Protein AF-A0A1G2U262-F1 (afdb_monomer)

Nearest PDB structures (foldseek):
  3cpj-assembly1_B  TM=2.189E-01  e=2.295E+00  Saccharomyces cerevisiae

Foldseek 3Di:
DDDDDDVVVVRDPVCLLVLLLVLLVVLLVLLCLLPVPDDDPPCSLVSSLVLQVPQQPPVQFAPPADDSSVVSNCSVPDSNCVVCVVVVVDPPDQEDEAADEPDDDDPVLLVCLLPDPHQSDNDGQWHWDQDPPPRYIYIYGYSSSSVSRSSRSVVVQVVPPVSVVSSVVSCVVPPD

Sequence (176 aa):
MLQLPKPEVGLNASCHISAANSLLALVSGLAALRESNFDTTGVARTKFIKVMLDYYPWSQQPPYGTTKEVAAEDLYDNFRNPLSHALGLRTRGNFVINIGRVGVPSSQYLERISNSDTSPGIALTYRDVEFKGEGIKEKTLDVVNFYWGVRQMVSELTSDSQEVTKIENALETHGV

Structure (mmCIF, N/CA/C/O backbone):
data_AF-A0A1G2U262-F1
#
_entry.id   AF-A0A1G2U262-F1
#
loop_
_atom_site.group_PDB
_atom_site.id
_atom_site.type_symbol
_atom_site.label_atom_id
_atom_site.label_alt_id
_atom_site.label_comp_id
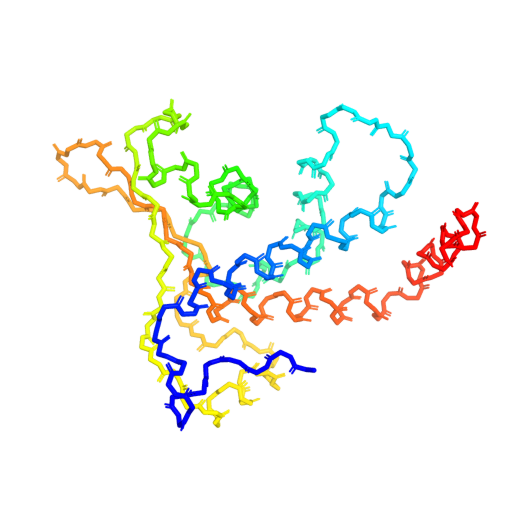_atom_site.label_asym_id
_atom_site.label_entity_id
_atom_site.label_seq_id
_atom_site.pdbx_PDB_ins_code
_atom_site.Cartn_x
_atom_site.Cartn_y
_atom_site.Cartn_z
_atom_site.occupancy
_atom_site.B_iso_or_equiv
_atom_site.auth_seq_id
_atom_site.auth_comp_id
_atom_site.auth_asym_id
_atom_site.auth_atom_id
_atom_site.pdbx_PDB_model_num
ATOM 1 N N . MET A 1 1 ? -8.603 -15.714 2.527 1.00 38.84 1 MET A N 1
ATOM 2 C CA . MET A 1 1 ? -7.169 -15.445 2.277 1.00 38.84 1 MET A CA 1
ATOM 3 C C . MET A 1 1 ? -6.985 -15.263 0.768 1.00 38.84 1 MET A C 1
ATOM 5 O O . MET A 1 1 ? -7.334 -16.169 0.022 1.00 38.84 1 MET A O 1
ATOM 9 N N . LEU A 1 2 ? -6.586 -14.073 0.308 1.00 34.72 2 LEU A N 1
ATOM 10 C CA . LEU A 1 2 ? -6.499 -13.698 -1.116 1.00 34.72 2 LEU A CA 1
ATOM 11 C C . LEU A 1 2 ? -5.329 -14.427 -1.810 1.00 34.72 2 LEU A C 1
ATOM 13 O O . LEU A 1 2 ? -4.208 -13.932 -1.798 1.00 34.72 2 LEU A O 1
ATOM 17 N N . GLN A 1 3 ? -5.571 -15.600 -2.402 1.00 40.50 3 GLN A N 1
ATOM 18 C CA . GLN A 1 3 ? -4.587 -16.300 -3.242 1.00 40.50 3 GLN A CA 1
ATOM 19 C C . GLN A 1 3 ? -4.891 -16.074 -4.728 1.00 40.50 3 GLN A C 1
ATOM 21 O O . GLN A 1 3 ? -5.848 -16.634 -5.263 1.00 40.50 3 GLN A O 1
ATOM 26 N N . LEU A 1 4 ? -4.054 -15.271 -5.390 1.00 47.75 4 LEU A N 1
ATOM 27 C CA . LEU A 1 4 ? -4.000 -15.118 -6.847 1.00 47.75 4 LEU A CA 1
ATOM 28 C C . LEU A 1 4 ? -2.534 -15.006 -7.306 1.00 47.75 4 LEU A C 1
ATOM 30 O O . LEU A 1 4 ? -1.731 -14.375 -6.613 1.00 47.75 4 LEU A O 1
ATOM 34 N N . PRO A 1 5 ? -2.172 -15.523 -8.499 1.00 52.53 5 PRO A N 1
ATOM 35 C CA . PRO A 1 5 ? -3.023 -16.166 -9.511 1.00 52.53 5 PRO A CA 1
ATOM 36 C C . PRO A 1 5 ? -3.125 -17.696 -9.368 1.00 52.53 5 PRO A C 1
ATOM 38 O O . PRO A 1 5 ? -2.299 -18.313 -8.703 1.00 52.53 5 PRO A O 1
ATOM 41 N N . LYS A 1 6 ? -4.119 -18.283 -10.051 1.00 54.38 6 LYS A N 1
ATOM 42 C CA . LYS A 1 6 ? -4.347 -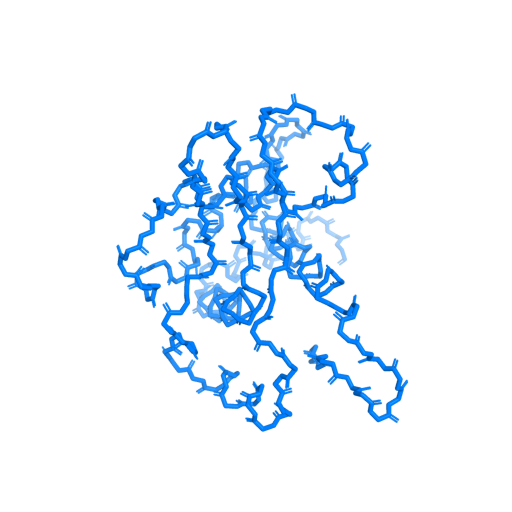19.734 -10.182 1.00 54.38 6 LYS A CA 1
ATOM 43 C C . LYS A 1 6 ? -4.385 -20.142 -11.665 1.00 54.38 6 LYS A C 1
ATOM 45 O O . LYS A 1 6 ? -5.471 -20.241 -12.247 1.00 54.38 6 LYS A O 1
ATOM 50 N N . PRO A 1 7 ? -3.222 -20.308 -12.316 1.00 49.38 7 PRO A N 1
ATOM 51 C CA . PRO A 1 7 ? -3.144 -20.647 -13.739 1.00 49.38 7 PRO A CA 1
ATOM 52 C C . PRO A 1 7 ? -3.894 -21.939 -14.096 1.00 49.38 7 PRO A C 1
ATOM 54 O O . PRO A 1 7 ? -4.457 -22.049 -15.180 1.00 49.38 7 PRO A O 1
ATOM 57 N N . GLU A 1 8 ? -3.970 -22.883 -13.157 1.00 53.34 8 GLU A N 1
ATOM 58 C CA . GLU A 1 8 ? -4.677 -24.160 -13.279 1.00 53.34 8 GLU A CA 1
ATOM 59 C C . GLU A 1 8 ? -6.192 -24.027 -13.520 1.00 53.34 8 GLU A C 1
ATOM 61 O O . GLU A 1 8 ? -6.812 -24.967 -14.009 1.00 53.34 8 GLU A O 1
ATOM 66 N N . VAL A 1 9 ? -6.784 -22.861 -13.235 1.00 50.72 9 VAL A N 1
ATOM 67 C CA . VAL A 1 9 ? -8.190 -22.539 -13.551 1.00 50.72 9 VAL A CA 1
ATOM 68 C C . VAL A 1 9 ? -8.321 -21.409 -14.582 1.00 50.72 9 VAL A C 1
ATOM 70 O O . VAL A 1 9 ? -9.360 -20.759 -14.669 1.00 50.72 9 VAL A O 1
ATOM 73 N N . GLY A 1 10 ? -7.269 -21.139 -15.361 1.00 43.66 10 GLY A N 1
ATOM 74 C CA . GLY A 1 10 ? -7.285 -20.134 -16.430 1.00 43.66 10 GLY A CA 1
ATOM 75 C C . GLY A 1 10 ? -7.142 -18.681 -15.961 1.00 43.66 10 GLY A C 1
ATOM 76 O O . GLY A 1 10 ? -7.327 -17.757 -16.753 1.00 43.66 10 GLY A O 1
ATOM 77 N N . LEU A 1 11 ? -6.787 -18.448 -14.692 1.00 45.91 11 LEU A N 1
ATOM 78 C CA . LEU A 1 11 ? -6.521 -17.107 -14.164 1.00 45.91 11 LEU A CA 1
ATOM 79 C C . LEU A 1 11 ? -5.065 -16.703 -14.449 1.00 45.91 11 LEU A C 1
ATOM 81 O O . LEU A 1 11 ? -4.193 -16.793 -13.583 1.00 45.91 11 LEU A O 1
ATOM 85 N N . ASN A 1 12 ? -4.812 -16.275 -15.688 1.00 52.16 12 ASN A N 1
ATOM 86 C CA . ASN A 1 12 ? -3.495 -15.844 -16.172 1.00 52.16 12 ASN A CA 1
ATOM 87 C C . ASN A 1 12 ? -3.202 -14.365 -15.815 1.00 52.16 12 ASN A C 1
ATOM 89 O O . ASN A 1 12 ? -4.033 -13.678 -15.228 1.00 52.16 12 ASN A O 1
ATOM 93 N N . ALA A 1 13 ? -1.995 -13.873 -16.136 1.00 45.06 13 ALA A N 1
ATOM 94 C CA . ALA A 1 13 ? -1.370 -12.614 -15.681 1.00 45.06 13 ALA A CA 1
ATOM 95 C C . ALA A 1 13 ? -2.192 -11.299 -15.774 1.00 45.06 13 ALA A C 1
ATOM 97 O O . ALA A 1 13 ? -1.784 -10.296 -15.197 1.00 45.06 13 ALA A O 1
ATOM 98 N N . SER A 1 14 ? -3.381 -11.298 -16.380 1.00 48.28 14 SER A N 1
ATOM 99 C CA . SER A 1 14 ? -4.386 -10.226 -16.300 1.00 48.28 14 SER A CA 1
ATOM 100 C C . SER A 1 14 ? -4.909 -9.936 -14.877 1.00 48.28 14 SER A C 1
ATOM 102 O O . SER A 1 14 ? -5.605 -8.947 -14.669 1.00 48.28 14 SER A O 1
ATOM 104 N N . CYS A 1 15 ? -4.555 -10.742 -13.869 1.00 59.47 15 CYS A N 1
ATOM 105 C CA . CYS A 1 15 ? -4.943 -10.516 -12.472 1.00 59.47 15 CYS A CA 1
ATOM 106 C C . CYS A 1 15 ? -4.152 -9.416 -11.737 1.00 59.47 15 CYS A C 1
ATOM 108 O O . CYS A 1 15 ? -4.499 -9.121 -10.597 1.00 59.47 15 CYS A O 1
ATOM 110 N N . HIS A 1 16 ? -3.089 -8.824 -12.301 1.00 64.31 16 HIS A N 1
ATOM 111 C CA . HIS A 1 16 ? -2.254 -7.860 -11.549 1.00 64.31 16 HIS A CA 1
ATOM 112 C C . HIS A 1 16 ? -2.984 -6.548 -11.296 1.00 64.31 16 HIS A C 1
ATOM 114 O O . HIS A 1 16 ? -2.923 -6.030 -10.188 1.00 64.31 16 HIS A O 1
ATOM 120 N N . ILE A 1 17 ? -3.750 -6.072 -12.280 1.00 68.44 17 ILE A N 1
ATOM 121 C CA . ILE A 1 17 ? -4.616 -4.897 -12.128 1.00 68.44 17 ILE A CA 1
ATOM 122 C C . ILE A 1 17 ? -5.699 -5.185 -11.086 1.00 68.44 17 ILE A C 1
ATOM 124 O O . ILE A 1 17 ? -5.925 -4.375 -10.194 1.00 68.44 17 ILE A O 1
ATOM 128 N N . SER A 1 18 ? -6.336 -6.359 -11.143 1.00 72.44 18 SER A N 1
ATOM 129 C CA . SER A 1 18 ? -7.346 -6.761 -10.158 1.00 72.44 18 SER A CA 1
ATOM 130 C C . SER A 1 18 ? -6.763 -6.895 -8.750 1.00 72.44 18 SER A C 1
ATOM 132 O O . SER A 1 18 ? -7.400 -6.473 -7.788 1.00 72.44 18 SER A O 1
ATOM 134 N N . ALA A 1 19 ? -5.554 -7.445 -8.614 1.00 74.56 19 ALA A N 1
ATOM 135 C CA . ALA A 1 19 ? -4.859 -7.579 -7.339 1.00 74.56 19 ALA A CA 1
ATOM 136 C C . ALA A 1 19 ? -4.437 -6.212 -6.788 1.00 74.56 19 ALA A C 1
ATOM 138 O O . ALA A 1 19 ? -4.749 -5.910 -5.641 1.00 74.56 19 ALA A O 1
ATOM 139 N N . ALA A 1 20 ? -3.817 -5.361 -7.610 1.00 78.56 20 ALA A N 1
ATOM 140 C CA . ALA A 1 20 ? -3.477 -3.989 -7.247 1.00 78.56 20 ALA A CA 1
ATOM 141 C C . ALA A 1 20 ? -4.727 -3.211 -6.812 1.00 78.56 20 ALA A C 1
ATOM 143 O O . ALA A 1 20 ? -4.738 -2.641 -5.726 1.00 78.56 20 ALA A O 1
ATOM 144 N N . ASN A 1 21 ? -5.815 -3.274 -7.586 1.00 81.62 21 ASN A N 1
ATOM 145 C CA . ASN A 1 21 ? -7.086 -2.640 -7.232 1.00 81.62 21 ASN A CA 1
ATOM 146 C C . ASN A 1 21 ? -7.667 -3.190 -5.926 1.00 81.62 21 ASN A C 1
ATOM 148 O O . ASN A 1 21 ? -8.145 -2.414 -5.107 1.00 81.62 21 ASN A O 1
ATOM 152 N N . SER A 1 22 ? -7.609 -4.506 -5.705 1.00 84.50 22 SER A N 1
ATOM 153 C CA . SER A 1 22 ? -8.095 -5.121 -4.463 1.00 84.50 22 SER A CA 1
ATOM 154 C C . SER A 1 22 ? -7.277 -4.667 -3.254 1.00 84.50 22 SER A C 1
ATOM 156 O O . SER A 1 22 ? -7.842 -4.360 -2.209 1.00 84.50 22 SER A O 1
ATOM 158 N N . LEU A 1 23 ? -5.953 -4.571 -3.399 1.00 87.06 23 LEU A N 1
ATOM 159 C CA . LEU A 1 23 ? -5.057 -4.085 -2.350 1.00 87.06 23 LEU A CA 1
ATOM 160 C C . LEU A 1 23 ? -5.278 -2.594 -2.068 1.00 87.06 23 LEU A C 1
ATOM 162 O O . LEU A 1 23 ? -5.403 -2.202 -0.914 1.00 87.06 23 LEU A O 1
ATOM 166 N N . LEU A 1 24 ? -5.411 -1.765 -3.104 1.00 88.50 24 LEU A N 1
ATOM 167 C CA . LEU A 1 24 ? -5.716 -0.337 -2.964 1.00 88.50 24 LEU A CA 1
ATOM 168 C C . LEU A 1 24 ? -7.102 -0.102 -2.350 1.00 88.50 24 LEU A C 1
ATOM 170 O O . LEU A 1 24 ? -7.282 0.825 -1.554 1.00 88.50 24 LEU A O 1
ATOM 174 N N . ALA A 1 25 ? -8.083 -0.942 -2.688 1.00 87.06 25 ALA A N 1
ATOM 175 C CA . ALA A 1 25 ? -9.402 -0.929 -2.068 1.00 87.06 25 ALA A CA 1
ATOM 176 C C . ALA A 1 25 ? -9.325 -1.319 -0.587 1.00 87.06 25 ALA A C 1
ATOM 178 O O . ALA A 1 25 ? -9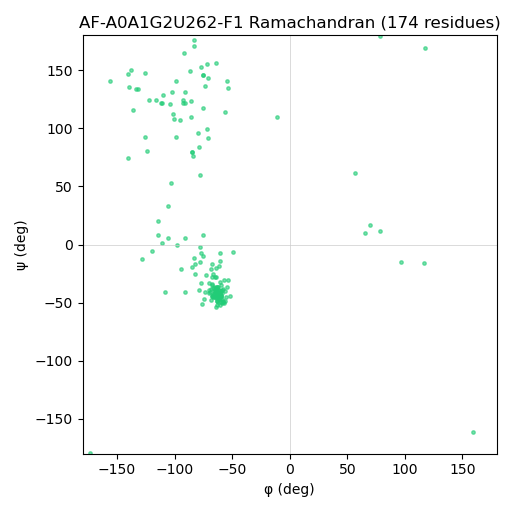.931 -0.642 0.240 1.00 87.06 25 ALA A O 1
ATOM 179 N N . LEU A 1 26 ? -8.529 -2.335 -0.238 1.00 89.00 26 LEU A N 1
ATOM 180 C CA . LEU A 1 26 ? -8.277 -2.718 1.151 1.00 89.00 26 LEU A CA 1
ATOM 181 C C . LEU A 1 26 ? -7.655 -1.563 1.946 1.00 89.00 26 LEU A C 1
ATOM 183 O O . LEU A 1 26 ? -8.187 -1.201 2.991 1.00 89.00 26 LEU A O 1
ATOM 187 N N . VAL A 1 27 ? -6.596 -0.929 1.430 1.00 90.44 27 VAL A N 1
ATOM 188 C CA . VAL A 1 27 ? -5.985 0.249 2.077 1.00 90.44 27 VAL A CA 1
ATOM 189 C C . VAL A 1 27 ? -7.006 1.380 2.234 1.00 90.44 27 VAL A C 1
ATOM 191 O O . VAL A 1 27 ? -7.087 1.999 3.291 1.00 90.44 27 VAL A O 1
ATOM 194 N N . SER A 1 28 ? -7.840 1.619 1.216 1.00 87.50 28 SER A N 1
ATOM 195 C CA . SER A 1 28 ? -8.918 2.615 1.298 1.00 87.50 28 SER A CA 1
ATOM 196 C C . SER A 1 28 ? -9.936 2.286 2.397 1.00 87.50 28 SER A C 1
ATOM 198 O O . SER A 1 28 ? -10.399 3.194 3.081 1.00 87.50 28 SER A O 1
ATOM 200 N N . GLY A 1 29 ? -10.283 1.007 2.567 1.00 84.06 29 GLY A N 1
ATOM 201 C CA . GLY A 1 29 ? -11.178 0.538 3.624 1.00 84.06 29 GLY A CA 1
ATOM 202 C C . GLY A 1 29 ? -10.577 0.727 5.015 1.00 84.06 29 GLY A C 1
ATOM 203 O O . GLY A 1 29 ? -11.237 1.279 5.889 1.00 84.06 29 GLY A O 1
ATOM 204 N N . LEU A 1 30 ? -9.304 0.367 5.200 1.00 85.69 30 LEU A N 1
ATOM 205 C CA . LEU A 1 30 ? -8.578 0.586 6.459 1.00 85.69 30 LEU A CA 1
ATOM 206 C C . LEU A 1 30 ? -8.510 2.075 6.820 1.00 85.69 30 LEU A C 1
ATOM 208 O O . LEU A 1 30 ? -8.792 2.458 7.953 1.00 85.69 30 LEU A O 1
ATOM 212 N N . ALA A 1 31 ? -8.213 2.926 5.837 1.00 86.62 31 ALA A N 1
ATOM 213 C CA . ALA A 1 31 ? -8.212 4.374 6.007 1.00 86.62 31 ALA A CA 1
ATOM 214 C C . ALA A 1 31 ? -9.590 4.938 6.374 1.00 86.62 31 ALA A C 1
ATOM 216 O O . ALA A 1 31 ? -9.679 5.878 7.162 1.00 86.62 31 ALA A O 1
ATOM 217 N N . ALA A 1 32 ? -10.668 4.375 5.825 1.00 81.31 32 ALA A N 1
ATOM 218 C CA . ALA A 1 32 ? -12.025 4.775 6.178 1.00 81.31 32 ALA A CA 1
ATOM 219 C C . ALA A 1 32 ? -12.405 4.350 7.605 1.00 81.31 32 ALA A C 1
ATOM 221 O O . ALA A 1 32 ? -13.003 5.149 8.321 1.00 81.31 32 ALA A O 1
ATOM 222 N N . LEU A 1 33 ? -12.032 3.132 8.016 1.00 78.50 33 LEU A N 1
ATOM 223 C CA . LEU A 1 33 ? -12.308 2.600 9.353 1.00 78.50 33 LEU A CA 1
ATOM 224 C C . LEU A 1 33 ? -11.602 3.400 10.451 1.00 78.50 33 LEU A C 1
ATOM 226 O O . LEU A 1 33 ? -12.226 3.756 11.446 1.00 78.50 33 LEU A O 1
ATOM 230 N N . ARG A 1 34 ? -10.318 3.716 10.260 1.00 77.94 34 ARG A N 1
ATOM 231 C CA . ARG A 1 34 ? -9.520 4.445 11.256 1.00 77.94 34 ARG A CA 1
ATOM 232 C C . ARG A 1 34 ? -9.974 5.890 11.438 1.00 77.94 34 ARG A C 1
ATOM 234 O O . ARG A 1 34 ? -9.965 6.426 12.539 1.00 77.94 34 ARG A O 1
ATOM 241 N N . GLU A 1 35 ? -10.353 6.538 10.345 1.00 74.50 35 GLU A N 1
ATOM 242 C CA . GLU A 1 35 ? -10.596 7.979 10.312 1.00 74.50 35 GLU A CA 1
ATOM 243 C C . GLU A 1 35 ? -12.107 8.279 10.244 1.00 74.50 35 GLU A C 1
ATOM 245 O O . GLU A 1 35 ? -12.537 9.222 9.580 1.00 74.50 35 GLU A O 1
ATOM 250 N N . SER A 1 36 ? -12.933 7.444 10.877 1.00 64.25 36 SER A N 1
ATOM 251 C CA . SER A 1 36 ? -14.407 7.466 10.842 1.00 64.25 36 SER A CA 1
ATOM 252 C C . SER A 1 36 ? -15.048 8.761 11.368 1.00 64.25 36 SER A C 1
ATOM 254 O O . SER A 1 36 ? -16.204 9.042 11.058 1.00 64.25 36 SER A O 1
ATOM 256 N N . ASN A 1 37 ? -14.289 9.616 12.059 1.00 59.34 37 ASN A N 1
ATOM 257 C CA . ASN A 1 37 ? -14.745 10.935 12.492 1.00 59.34 37 ASN A CA 1
ATOM 258 C C . ASN A 1 37 ? -14.870 11.909 11.294 1.00 59.34 37 ASN A C 1
ATOM 260 O O . ASN A 1 37 ? -13.894 12.446 10.774 1.00 59.34 37 ASN A O 1
ATOM 264 N N . PHE A 1 38 ? -16.113 12.055 10.834 1.00 49.81 38 PHE A N 1
ATOM 265 C CA . PHE A 1 38 ? -16.723 13.002 9.892 1.00 49.81 38 PHE A CA 1
ATOM 266 C C . PHE A 1 38 ? -15.917 14.238 9.438 1.00 49.81 38 PHE A C 1
ATOM 268 O O . PHE A 1 38 ? -15.842 15.234 10.148 1.00 49.81 38 PHE A O 1
ATOM 275 N N . ASP A 1 39 ? -15.497 14.229 8.166 1.00 47.97 39 ASP A N 1
ATOM 276 C CA . ASP A 1 39 ? -15.819 15.306 7.214 1.00 47.97 39 ASP A CA 1
ATOM 277 C C . ASP A 1 39 ? -15.740 14.752 5.772 1.00 47.97 39 ASP A C 1
ATOM 279 O O . ASP A 1 39 ? -14.915 13.881 5.474 1.00 47.97 39 ASP A O 1
ATOM 283 N N . THR A 1 40 ? -16.658 15.148 4.886 1.00 49.34 40 THR A N 1
ATOM 284 C CA . THR A 1 40 ? -17.050 14.342 3.699 1.00 49.34 40 THR A CA 1
ATOM 285 C C . THR A 1 40 ? -16.537 14.835 2.347 1.00 49.34 40 THR A C 1
ATOM 287 O O . THR A 1 40 ? -16.798 14.202 1.324 1.00 49.34 40 THR A O 1
ATOM 290 N N . THR A 1 41 ? -15.698 15.867 2.297 1.00 44.41 41 THR A N 1
ATOM 291 C CA . THR A 1 41 ? -15.151 16.355 1.019 1.00 44.41 41 THR A CA 1
ATOM 292 C C . THR A 1 41 ? -13.660 16.652 1.123 1.00 44.41 41 THR A C 1
ATOM 294 O O . THR A 1 41 ? -13.233 17.509 1.882 1.00 44.41 41 THR A O 1
ATOM 297 N N . GLY A 1 42 ? -12.846 15.905 0.367 1.00 54.66 42 GLY A N 1
ATOM 298 C CA . GLY A 1 42 ? -11.382 16.057 0.307 1.00 54.66 42 GLY A CA 1
ATOM 299 C C . GLY A 1 42 ? -10.575 15.116 1.213 1.00 54.66 42 GLY A C 1
ATOM 300 O O . GLY A 1 42 ? -9.387 14.916 0.974 1.00 54.66 42 GLY A O 1
ATOM 301 N N . VAL A 1 43 ? -11.209 14.458 2.189 1.00 72.12 43 VAL A N 1
ATOM 302 C CA . VAL A 1 43 ? -10.493 13.716 3.244 1.00 72.12 43 VAL A CA 1
ATOM 303 C C . VAL A 1 43 ? -10.059 12.307 2.815 1.00 72.12 43 VAL A C 1
ATOM 305 O O . VAL A 1 43 ? -9.057 11.815 3.310 1.00 72.12 43 VAL A O 1
ATOM 308 N N . ALA A 1 44 ? -10.726 11.656 1.851 1.00 78.62 44 ALA A N 1
ATOM 309 C CA . ALA A 1 44 ? -10.393 10.276 1.453 1.00 78.62 44 ALA A CA 1
ATOM 310 C C . ALA A 1 44 ? -8.937 10.107 0.974 1.00 78.62 44 ALA A C 1
ATOM 312 O O . ALA A 1 44 ? -8.288 9.121 1.319 1.00 78.62 44 ALA A O 1
ATOM 313 N N . ARG A 1 45 ? -8.414 11.096 0.233 1.00 85.06 45 ARG A N 1
ATOM 314 C CA . ARG A 1 45 ? -7.000 11.148 -0.172 1.00 85.06 45 ARG A CA 1
ATOM 315 C C . ARG A 1 45 ? -6.095 11.258 1.046 1.00 85.06 45 ARG A C 1
ATOM 317 O O . ARG A 1 45 ? -5.182 10.458 1.207 1.00 85.06 45 ARG A O 1
ATOM 324 N N . THR A 1 46 ? -6.378 12.224 1.913 1.00 86.62 46 THR A N 1
ATOM 325 C CA . THR A 1 46 ? -5.601 12.485 3.127 1.00 86.62 46 THR A CA 1
ATOM 326 C C . THR A 1 46 ? -5.585 11.278 4.061 1.00 86.62 46 THR A C 1
ATOM 328 O O . THR A 1 46 ? -4.518 10.902 4.525 1.00 86.62 46 THR A O 1
ATOM 331 N N . LYS A 1 47 ? -6.732 10.621 4.278 1.00 86.12 47 LYS A N 1
ATOM 332 C CA . LYS A 1 47 ? -6.865 9.407 5.102 1.00 86.12 47 LYS A CA 1
ATOM 333 C C . LYS A 1 47 ? -6.029 8.264 4.541 1.00 86.12 47 LYS A C 1
ATOM 335 O O . LYS A 1 47 ? -5.284 7.628 5.278 1.00 86.12 47 LYS A O 1
ATOM 340 N N . PHE A 1 48 ? -6.120 8.035 3.230 1.00 89.88 48 PHE A N 1
ATOM 341 C CA . PHE A 1 48 ? -5.334 7.005 2.558 1.00 89.88 48 PHE A CA 1
ATOM 342 C C . PHE A 1 48 ? -3.834 7.262 2.707 1.00 89.88 48 PHE A C 1
ATOM 344 O O . PHE A 1 48 ? -3.102 6.382 3.150 1.00 89.88 48 PHE A O 1
ATOM 351 N N . ILE A 1 49 ? -3.381 8.476 2.374 1.00 90.62 49 ILE A N 1
ATOM 352 C CA . ILE A 1 49 ? -1.966 8.848 2.471 1.00 90.62 49 ILE A CA 1
ATOM 353 C C . ILE A 1 49 ? -1.491 8.731 3.915 1.00 90.62 49 ILE A C 1
ATOM 355 O O . ILE A 1 49 ? -0.432 8.169 4.154 1.00 90.62 49 ILE A O 1
ATOM 359 N N . LYS A 1 50 ? -2.283 9.204 4.879 1.00 89.88 50 LYS A N 1
ATOM 360 C CA . LYS A 1 50 ? -1.957 9.129 6.302 1.00 89.88 50 LYS A CA 1
ATOM 361 C C . LYS A 1 50 ? -1.763 7.686 6.764 1.00 89.88 50 LYS A C 1
ATOM 363 O O . LYS A 1 50 ? -0.726 7.389 7.339 1.00 89.88 50 LYS A O 1
ATOM 368 N N . VAL A 1 51 ? -2.695 6.780 6.460 1.00 90.19 51 VAL A N 1
ATOM 369 C CA . VAL A 1 51 ? -2.544 5.355 6.811 1.00 90.19 51 VAL A CA 1
ATOM 370 C C . VAL A 1 51 ? -1.317 4.737 6.147 1.00 90.19 51 VAL A C 1
ATOM 372 O O . VAL A 1 51 ? -0.569 4.017 6.803 1.00 90.19 51 VAL A O 1
ATOM 375 N N . MET A 1 52 ? -1.060 5.061 4.879 1.00 92.31 52 MET A N 1
ATOM 376 C CA . MET A 1 52 ? 0.150 4.604 4.196 1.00 92.31 52 MET A CA 1
ATOM 377 C C . MET A 1 52 ? 1.420 5.134 4.872 1.00 92.31 52 MET A C 1
ATOM 379 O O . MET A 1 52 ? 2.368 4.383 5.050 1.00 92.31 52 MET A O 1
ATOM 383 N N . LEU A 1 53 ? 1.478 6.409 5.252 1.00 92.62 53 LEU A N 1
ATOM 384 C CA . LEU A 1 53 ? 2.658 7.001 5.891 1.00 92.62 53 LEU A CA 1
ATOM 385 C C . LEU A 1 53 ? 2.899 6.486 7.312 1.00 92.62 53 LEU A C 1
ATOM 387 O O . LEU A 1 53 ? 4.062 6.394 7.710 1.00 92.62 53 LEU A O 1
ATOM 391 N N . ASP A 1 54 ? 1.819 6.189 8.036 1.00 91.00 54 ASP A N 1
ATOM 392 C CA . ASP A 1 54 ? 1.849 5.759 9.433 1.00 91.00 54 ASP A CA 1
ATOM 393 C C . ASP A 1 54 ? 2.222 4.265 9.561 1.00 91.00 54 ASP A C 1
ATOM 395 O O . ASP A 1 54 ? 2.990 3.928 10.457 1.00 91.00 54 ASP A O 1
ATOM 399 N N . TYR A 1 55 ? 1.731 3.387 8.669 1.00 90.25 55 TYR A N 1
ATOM 400 C CA . TYR A 1 55 ? 1.805 1.921 8.854 1.00 90.25 55 TYR A CA 1
ATOM 401 C C . TYR A 1 55 ? 2.391 1.128 7.684 1.00 90.25 55 TYR A C 1
ATOM 403 O O . TYR A 1 55 ? 2.629 -0.073 7.799 1.00 90.25 55 TYR A O 1
ATOM 411 N N . TYR A 1 56 ? 2.570 1.724 6.505 1.00 91.88 56 TYR A N 1
ATOM 412 C CA . TYR A 1 56 ? 3.237 0.982 5.438 1.00 91.88 56 TYR A CA 1
ATOM 413 C C . TYR A 1 56 ? 4.739 0.895 5.763 1.00 91.88 56 TYR A C 1
ATOM 415 O O . TYR A 1 56 ? 5.331 1.914 6.138 1.00 91.88 56 TYR A O 1
ATOM 423 N N . PRO A 1 57 ? 5.397 -0.270 5.594 1.00 90.94 57 PRO A N 1
ATOM 424 C CA . PRO A 1 57 ? 6.772 -0.499 6.050 1.00 90.94 57 PRO A CA 1
ATOM 425 C C . PRO A 1 57 ? 7.814 0.146 5.116 1.00 90.94 57 PRO A C 1
ATOM 427 O O . PRO A 1 57 ? 8.667 -0.524 4.530 1.00 90.94 57 PRO A O 1
ATOM 430 N N . TRP A 1 58 ? 7.755 1.469 4.947 1.00 89.12 58 TRP A N 1
ATOM 431 C CA . TRP A 1 58 ? 8.633 2.236 4.058 1.00 89.12 58 TRP A CA 1
ATOM 432 C C . TRP A 1 58 ? 10.111 2.096 4.419 1.00 89.12 58 TRP A C 1
ATOM 434 O O . TRP A 1 58 ? 10.951 2.060 3.528 1.00 89.12 58 TRP A O 1
ATOM 444 N N . SER A 1 59 ? 10.434 1.975 5.709 1.00 88.19 59 SER A N 1
ATOM 445 C CA . SER A 1 59 ? 11.806 1.773 6.196 1.00 88.19 59 SER A CA 1
ATOM 446 C C . SER A 1 59 ? 12.420 0.444 5.748 1.00 88.19 59 SER A C 1
ATOM 448 O O . SER A 1 59 ? 13.640 0.309 5.741 1.00 88.19 59 SER A O 1
ATOM 450 N N . GLN A 1 60 ? 11.585 -0.525 5.367 1.00 85.69 60 GLN A N 1
ATOM 451 C CA . GLN A 1 60 ? 11.999 -1.840 4.882 1.00 85.69 60 GLN A CA 1
ATOM 452 C C . GLN A 1 60 ? 12.009 -1.924 3.347 1.00 85.69 60 GLN A C 1
ATOM 454 O O . GLN A 1 60 ? 12.329 -2.971 2.780 1.00 85.69 60 GLN A O 1
ATOM 459 N N . GLN A 1 61 ? 11.641 -0.839 2.658 1.00 80.75 61 GLN A N 1
ATOM 460 C CA . GLN A 1 61 ? 11.800 -0.734 1.213 1.00 80.75 61 GLN A CA 1
ATOM 461 C C . GLN A 1 61 ? 13.265 -0.438 0.864 1.00 80.75 61 GLN A C 1
ATOM 463 O O . GLN A 1 61 ? 13.982 0.172 1.662 1.00 80.75 61 GLN A O 1
ATOM 468 N N . PRO A 1 62 ? 13.732 -0.837 -0.332 1.00 76.19 62 PRO A N 1
ATOM 469 C CA . PRO A 1 62 ? 15.062 -0.458 -0.779 1.00 76.19 62 PRO A CA 1
ATOM 470 C C . PRO A 1 62 ? 15.261 1.074 -0.740 1.00 76.19 62 PRO A C 1
ATOM 472 O O . PRO A 1 62 ? 14.344 1.813 -1.098 1.00 76.19 62 PRO A O 1
ATOM 475 N N . PRO A 1 63 ? 16.443 1.576 -0.333 1.00 69.62 63 PRO A N 1
ATOM 476 C CA . PRO A 1 63 ? 16.648 3.000 -0.036 1.00 69.62 63 PRO A CA 1
ATOM 477 C C . PRO A 1 63 ? 16.752 3.893 -1.283 1.00 69.62 63 PRO A C 1
ATOM 479 O O . PRO A 1 63 ? 16.784 5.115 -1.177 1.00 69.62 63 PRO A O 1
ATOM 482 N N . TYR A 1 64 ? 16.858 3.293 -2.467 1.00 68.75 64 TYR A N 1
ATOM 483 C CA . TYR A 1 64 ? 16.920 3.986 -3.749 1.00 68.75 64 TYR A CA 1
ATOM 484 C C . TYR A 1 64 ? 15.508 4.110 -4.314 1.00 68.75 64 TYR A C 1
ATOM 486 O O . TYR A 1 64 ? 14.876 3.095 -4.537 1.00 68.75 64 TYR A O 1
ATOM 494 N N . GLY A 1 65 ? 15.002 5.312 -4.581 1.00 70.75 65 GLY A N 1
ATOM 495 C CA . GLY A 1 65 ? 13.639 5.485 -5.089 1.00 70.75 65 GLY A CA 1
ATOM 496 C C . GLY A 1 65 ? 13.097 6.889 -4.856 1.00 70.75 65 GLY A C 1
ATOM 497 O O . GLY A 1 65 ? 13.861 7.823 -4.623 1.00 70.75 65 GLY A O 1
ATOM 498 N N . THR A 1 66 ? 11.775 7.034 -4.930 1.00 79.44 66 THR A N 1
ATOM 499 C CA . THR A 1 66 ? 11.093 8.277 -4.544 1.00 79.44 66 THR A CA 1
ATOM 500 C C . THR A 1 66 ? 10.855 8.332 -3.029 1.00 79.44 66 THR A C 1
ATOM 502 O O . THR A 1 66 ? 11.045 7.335 -2.330 1.00 79.44 66 THR A O 1
ATOM 505 N N . THR A 1 67 ? 10.415 9.477 -2.505 1.00 87.50 67 THR A N 1
ATOM 506 C CA . THR A 1 67 ? 10.055 9.593 -1.083 1.00 87.50 67 THR A CA 1
ATOM 507 C C . THR A 1 67 ? 8.746 8.857 -0.780 1.00 87.50 67 THR A C 1
ATOM 509 O O . THR A 1 67 ? 7.900 8.674 -1.661 1.00 87.50 67 THR A O 1
ATOM 512 N N . LYS A 1 68 ? 8.549 8.443 0.479 1.00 89.25 68 LYS A N 1
ATOM 513 C CA . LYS A 1 68 ? 7.319 7.752 0.905 1.00 89.25 68 LYS A CA 1
ATOM 514 C C . LYS A 1 68 ? 6.067 8.613 0.712 1.00 89.25 68 LYS A C 1
ATOM 516 O O . LYS A 1 68 ? 5.007 8.083 0.400 1.00 89.25 68 LYS A O 1
ATOM 521 N N . GLU A 1 69 ? 6.199 9.933 0.846 1.00 91.75 69 GLU A N 1
ATOM 522 C CA . GLU A 1 69 ? 5.128 10.901 0.613 1.00 91.75 69 GLU A CA 1
ATOM 523 C C . GLU A 1 69 ? 4.703 10.863 -0.852 1.00 91.75 69 GLU A C 1
ATOM 525 O O . GLU A 1 69 ? 3.540 10.595 -1.138 1.00 91.75 69 GLU A O 1
ATOM 530 N N . VAL A 1 70 ? 5.654 11.012 -1.779 1.00 87.62 70 VAL A N 1
ATOM 531 C CA . VAL A 1 70 ? 5.372 10.960 -3.220 1.00 87.62 70 VAL A CA 1
ATOM 532 C C . VAL A 1 70 ? 4.802 9.598 -3.621 1.00 87.62 70 VAL A C 1
ATOM 534 O O . VAL A 1 70 ? 3.831 9.536 -4.371 1.00 87.62 70 VAL A O 1
ATOM 537 N N . ALA A 1 71 ? 5.349 8.501 -3.090 1.00 87.00 71 ALA A N 1
ATOM 538 C CA . ALA A 1 71 ? 4.834 7.161 -3.358 1.00 87.00 71 ALA A CA 1
ATOM 539 C C . ALA A 1 71 ? 3.382 6.984 -2.882 1.00 87.00 71 ALA A C 1
ATOM 541 O O . ALA A 1 71 ? 2.553 6.464 -3.626 1.00 87.00 71 ALA A O 1
ATOM 542 N N . ALA A 1 72 ? 3.053 7.425 -1.664 1.00 89.81 72 ALA A N 1
ATOM 543 C CA . ALA A 1 72 ? 1.698 7.338 -1.120 1.00 89.81 72 ALA A CA 1
ATOM 544 C C . ALA A 1 72 ? 0.698 8.193 -1.917 1.00 89.81 72 ALA A C 1
ATOM 546 O O . ALA A 1 72 ? -0.427 7.755 -2.173 1.00 89.81 72 ALA A O 1
ATOM 547 N N . GLU A 1 73 ? 1.114 9.389 -2.339 1.00 88.81 73 GLU A N 1
ATOM 548 C CA . GLU A 1 73 ? 0.323 10.258 -3.210 1.00 88.81 73 GLU A CA 1
ATOM 549 C C . GLU A 1 73 ? 0.054 9.611 -4.568 1.00 88.81 73 GLU A C 1
ATOM 551 O O . GLU A 1 73 ? -1.099 9.531 -4.994 1.00 88.81 73 GLU A O 1
ATOM 556 N N . ASP A 1 74 ? 1.093 9.086 -5.217 1.00 84.12 74 ASP A N 1
ATOM 557 C CA . ASP A 1 74 ? 0.978 8.432 -6.517 1.00 84.12 74 ASP A CA 1
ATOM 558 C C . ASP A 1 74 ? 0.113 7.163 -6.446 1.00 84.12 74 ASP A C 1
ATOM 560 O O . ASP A 1 74 ? -0.730 6.942 -7.319 1.00 84.12 74 ASP A O 1
ATOM 564 N N . LEU A 1 75 ? 0.241 6.353 -5.390 1.00 87.06 75 LEU A N 1
ATOM 565 C CA . LEU A 1 75 ? -0.626 5.189 -5.160 1.00 87.06 75 LEU A CA 1
ATOM 566 C C . LEU A 1 75 ? -2.110 5.576 -5.120 1.00 87.06 75 LEU A C 1
ATOM 568 O O . LEU A 1 75 ? -2.948 4.879 -5.701 1.00 87.06 75 LEU A O 1
ATOM 572 N N . TYR A 1 76 ? -2.443 6.705 -4.493 1.00 86.50 76 TYR A N 1
ATOM 573 C CA . TYR A 1 76 ? -3.817 7.191 -4.448 1.00 86.50 76 TYR A CA 1
ATOM 574 C C . TYR A 1 76 ? -4.268 7.822 -5.771 1.00 86.50 76 TYR A C 1
ATOM 576 O O . TYR A 1 76 ? -5.337 7.492 -6.288 1.00 86.50 76 TYR A O 1
ATOM 584 N N . ASP A 1 77 ? -3.483 8.750 -6.314 1.00 81.44 77 ASP A N 1
ATOM 585 C CA . ASP A 1 77 ? -3.902 9.592 -7.435 1.00 81.44 77 ASP A CA 1
ATOM 586 C C . ASP A 1 77 ? -3.851 8.854 -8.779 1.00 81.44 77 ASP A C 1
ATOM 588 O O . ASP A 1 77 ? -4.695 9.104 -9.651 1.00 81.44 77 ASP A O 1
ATOM 592 N N . ASN A 1 78 ? -2.892 7.936 -8.929 1.00 75.75 78 ASN A N 1
ATOM 593 C CA . ASN A 1 78 ? -2.556 7.288 -10.194 1.00 75.75 78 ASN A CA 1
ATOM 594 C C . ASN A 1 78 ? -2.991 5.818 -10.237 1.00 75.75 78 ASN A C 1
ATOM 596 O O . ASN A 1 78 ? -3.573 5.381 -11.230 1.00 75.75 78 ASN A O 1
ATOM 600 N N . PHE A 1 79 ? -2.815 5.062 -9.152 1.00 74.69 79 PHE A N 1
ATOM 601 C CA . PHE A 1 79 ? -3.095 3.621 -9.169 1.00 74.69 79 PHE A CA 1
ATOM 602 C C . PHE A 1 79 ? -4.492 3.227 -8.679 1.00 74.69 79 PHE A C 1
ATOM 604 O O . PHE A 1 79 ? -4.960 2.157 -9.050 1.00 74.69 79 PHE A O 1
ATOM 611 N N . ARG A 1 80 ? -5.199 4.063 -7.900 1.00 75.06 80 ARG A N 1
ATOM 612 C CA . ARG A 1 80 ? -6.547 3.742 -7.371 1.00 75.06 80 ARG A CA 1
ATOM 613 C C . ARG A 1 80 ? -7.637 3.673 -8.449 1.00 75.06 80 ARG A C 1
ATOM 615 O O . ARG A 1 80 ? -8.685 3.070 -8.234 1.00 75.06 80 ARG A O 1
ATOM 622 N N . ASN A 1 81 ? -7.406 4.296 -9.603 1.00 66.06 81 ASN A N 1
ATOM 623 C CA . ASN A 1 81 ? -8.268 4.182 -10.777 1.00 66.06 81 ASN A CA 1
ATOM 624 C C . ASN A 1 81 ? -7.410 4.109 -12.051 1.00 66.06 81 ASN A C 1
ATOM 626 O O . ASN A 1 81 ? -7.330 5.086 -12.806 1.00 66.06 81 ASN A O 1
ATOM 630 N N . PRO A 1 82 ? -6.761 2.962 -12.304 1.00 59.19 82 PRO A N 1
ATOM 631 C CA . PRO A 1 82 ? -5.801 2.844 -13.394 1.00 59.19 82 PRO A CA 1
ATOM 632 C C . PRO A 1 82 ? -6.482 2.973 -14.766 1.00 59.19 82 PRO A C 1
ATOM 634 O O . PRO A 1 82 ? -5.864 3.442 -15.717 1.00 59.19 82 PRO A O 1
ATOM 637 N N . LEU A 1 83 ? -7.784 2.662 -14.863 1.00 56.31 83 LEU A N 1
ATOM 638 C CA . LEU A 1 83 ? -8.573 2.828 -16.088 1.00 56.31 83 LEU A CA 1
ATOM 639 C C . LEU A 1 83 ? -8.781 4.300 -16.463 1.00 56.31 83 LEU A C 1
ATOM 641 O O . LEU A 1 83 ? -8.769 4.625 -17.645 1.00 56.31 83 LEU A O 1
ATOM 645 N N . SER A 1 84 ? -8.919 5.206 -15.489 1.00 57.38 84 SER A N 1
ATOM 646 C CA . SER A 1 84 ? -9.061 6.642 -15.785 1.00 57.38 84 SER A CA 1
ATOM 647 C C . SER A 1 84 ? -7.817 7.255 -16.436 1.00 57.38 84 SER A C 1
ATOM 649 O O . SER A 1 84 ? -7.930 8.196 -17.220 1.00 57.38 84 SER A O 1
ATOM 651 N N . HIS A 1 85 ? -6.643 6.689 -16.165 1.00 51.44 85 HIS A N 1
ATOM 652 C CA . HIS A 1 85 ? -5.375 7.126 -16.745 1.00 51.44 85 HIS A CA 1
ATOM 653 C C . HIS A 1 85 ? -5.052 6.376 -18.041 1.00 51.44 85 HIS A C 1
ATOM 655 O O . HIS A 1 85 ? -4.674 7.008 -19.021 1.00 51.44 85 HIS A O 1
ATOM 661 N N . ALA A 1 86 ? -5.300 5.061 -18.099 1.00 48.41 86 ALA A N 1
ATOM 662 C CA . ALA A 1 86 ? -5.125 4.258 -19.315 1.00 48.41 86 ALA A CA 1
ATOM 663 C C . ALA A 1 86 ? -6.068 4.675 -20.464 1.00 48.41 86 ALA A C 1
ATOM 665 O O . ALA A 1 86 ? -5.720 4.517 -21.630 1.00 48.41 86 ALA A O 1
ATOM 666 N N . LEU A 1 87 ? -7.244 5.231 -20.144 1.00 45.62 87 LEU A N 1
ATOM 667 C CA . LEU A 1 87 ? -8.197 5.788 -21.115 1.00 45.62 87 LEU A CA 1
ATOM 668 C C . LEU A 1 87 ? -7.983 7.289 -21.396 1.00 45.62 87 LEU A C 1
ATOM 670 O O . LEU A 1 87 ? -8.795 7.894 -22.091 1.00 45.62 87 LEU A O 1
ATOM 674 N N . GLY A 1 88 ? -6.932 7.915 -20.849 1.00 43.97 88 GLY A N 1
ATOM 675 C CA . GLY A 1 88 ? -6.612 9.327 -21.099 1.00 43.97 88 GLY A CA 1
ATOM 676 C C . GLY A 1 88 ? -7.589 10.344 -20.487 1.00 43.97 88 GLY A C 1
ATOM 677 O O . GLY A 1 88 ? -7.583 11.506 -20.883 1.00 43.97 88 GLY A O 1
ATOM 678 N N . LEU A 1 89 ? -8.424 9.945 -19.519 1.00 42.59 89 LEU A N 1
ATOM 679 C CA . LEU A 1 89 ? -9.447 10.806 -18.900 1.00 42.59 89 LEU A CA 1
ATOM 680 C C . LEU A 1 89 ? -8.896 11.697 -17.768 1.00 42.59 89 LEU A C 1
ATOM 682 O O . LEU A 1 89 ? -9.571 12.628 -17.327 1.00 42.59 89 LEU A O 1
ATOM 686 N N . ARG A 1 90 ? -7.665 11.448 -17.301 1.00 43.28 90 ARG A N 1
ATOM 687 C CA . ARG A 1 90 ? -6.914 12.324 -16.387 1.00 43.28 90 ARG A CA 1
ATOM 688 C C . ARG A 1 90 ? -5.544 12.665 -16.976 1.00 43.28 90 ARG A C 1
ATOM 690 O O . ARG A 1 90 ? -4.559 11.984 -16.736 1.00 43.28 90 ARG A O 1
ATOM 697 N N . THR A 1 91 ? -5.454 13.774 -17.700 1.00 45.22 91 THR A N 1
ATOM 698 C CA . THR A 1 91 ? -4.177 14.343 -18.155 1.00 45.22 91 THR A CA 1
ATOM 699 C C . THR A 1 91 ? -3.571 15.223 -17.060 1.00 45.22 91 THR A C 1
ATOM 701 O O . THR A 1 91 ? -3.699 16.446 -17.090 1.00 45.22 91 THR A O 1
ATOM 704 N N . ARG A 1 92 ? -2.919 14.627 -16.055 1.00 45.50 92 ARG A N 1
ATOM 705 C CA . ARG A 1 92 ? -2.028 15.370 -15.140 1.00 45.50 92 ARG A CA 1
ATOM 706 C C . ARG A 1 92 ? -0.557 15.114 -15.487 1.00 45.50 92 ARG A C 1
ATOM 708 O O . ARG A 1 92 ? 0.225 14.768 -14.621 1.00 45.50 92 ARG A O 1
ATOM 715 N N . GLY A 1 93 ? -0.173 15.328 -16.745 1.00 54.50 93 GLY A N 1
ATOM 716 C CA . GLY A 1 93 ? 1.222 15.268 -17.207 1.00 54.50 93 GLY A CA 1
ATOM 717 C C . GLY A 1 93 ? 1.499 14.175 -18.243 1.00 54.50 93 GLY A C 1
ATOM 718 O O . GLY A 1 93 ? 0.656 13.319 -18.497 1.00 54.50 93 GLY A O 1
ATOM 719 N N . ASN A 1 94 ? 2.689 14.229 -18.848 1.00 57.69 94 ASN A N 1
ATOM 720 C CA . ASN A 1 94 ? 3.173 13.251 -19.827 1.00 57.69 94 ASN A CA 1
ATOM 721 C C . ASN A 1 94 ? 3.791 12.047 -19.101 1.00 57.69 94 ASN A C 1
ATOM 723 O O . ASN A 1 94 ? 5.013 11.937 -19.001 1.00 57.69 94 ASN A O 1
ATOM 727 N N . PHE A 1 95 ? 2.968 11.162 -18.539 1.00 57.78 95 PHE A N 1
ATOM 728 C CA . PHE A 1 95 ? 3.476 9.929 -17.940 1.00 57.78 95 PHE A CA 1
ATOM 729 C C . PHE A 1 95 ? 2.627 8.702 -18.262 1.00 57.78 95 PHE A C 1
ATOM 731 O O . PHE A 1 95 ? 1.417 8.793 -18.457 1.00 57.78 95 PHE A O 1
ATOM 738 N N . VAL A 1 96 ? 3.286 7.545 -18.303 1.00 58.75 96 VAL A N 1
ATOM 739 C CA . VAL A 1 96 ? 2.680 6.225 -18.503 1.00 58.75 96 VAL A CA 1
ATOM 740 C C . VAL A 1 96 ? 2.598 5.520 -17.151 1.00 58.75 96 VAL A C 1
ATOM 742 O O . VAL A 1 96 ? 3.574 5.476 -16.403 1.00 58.75 96 VAL A O 1
ATOM 745 N N . ILE A 1 97 ? 1.428 4.972 -16.821 1.00 61.94 97 ILE A N 1
ATOM 746 C CA . ILE A 1 97 ? 1.248 4.142 -15.625 1.00 61.94 97 ILE A CA 1
ATOM 747 C C . ILE A 1 97 ? 1.446 2.682 -16.012 1.00 61.94 97 ILE A C 1
ATOM 749 O O . ILE A 1 97 ? 0.738 2.163 -16.874 1.00 61.94 97 ILE A O 1
ATOM 753 N N . ASN A 1 98 ? 2.365 2.013 -15.327 1.00 61.44 98 ASN A N 1
ATOM 754 C CA . ASN A 1 98 ? 2.623 0.594 -15.475 1.00 61.44 98 ASN A CA 1
ATOM 755 C C . ASN A 1 98 ? 2.299 -0.136 -14.164 1.00 61.44 98 ASN A C 1
ATOM 757 O O . ASN A 1 98 ? 2.806 0.193 -13.092 1.00 61.44 98 ASN A O 1
ATOM 761 N N . ILE A 1 99 ? 1.432 -1.143 -14.230 1.00 57.75 99 ILE A N 1
ATOM 762 C CA . ILE A 1 99 ? 1.220 -2.069 -13.114 1.00 57.75 99 ILE A CA 1
ATOM 763 C C . ILE A 1 99 ? 2.048 -3.299 -13.442 1.00 57.75 99 ILE A C 1
ATOM 765 O O . ILE A 1 99 ? 1.619 -4.190 -14.176 1.00 57.75 99 ILE A O 1
ATOM 769 N N . GLY A 1 100 ? 3.276 -3.282 -12.940 1.00 54.69 100 GLY A N 1
ATOM 770 C CA . GLY A 1 100 ? 4.281 -4.276 -13.249 1.00 54.69 100 GLY A CA 1
ATOM 771 C C . GLY A 1 100 ? 4.196 -5.483 -12.325 1.00 54.69 100 GLY A C 1
ATOM 772 O O . GLY A 1 100 ? 3.869 -5.399 -11.139 1.00 54.69 100 GLY A O 1
ATOM 773 N N . ARG A 1 101 ? 4.584 -6.631 -12.872 1.00 57.19 101 ARG A N 1
ATOM 774 C CA . ARG A 1 101 ? 5.004 -7.784 -12.083 1.00 57.19 101 ARG A CA 1
ATOM 775 C C . ARG A 1 101 ? 6.196 -8.434 -12.751 1.00 57.19 101 ARG A C 1
ATOM 777 O O . ARG A 1 101 ? 6.175 -8.684 -13.956 1.00 57.19 101 ARG A O 1
ATOM 784 N N . VAL A 1 102 ? 7.203 -8.785 -11.963 1.00 47.44 102 VAL A N 1
ATOM 785 C CA . VAL A 1 102 ? 8.288 -9.648 -12.434 1.00 47.44 102 VAL A CA 1
ATOM 786 C C . VAL A 1 102 ? 7.790 -11.103 -12.416 1.00 47.44 102 VAL A C 1
ATOM 788 O O . VAL A 1 102 ? 7.973 -11.830 -11.446 1.00 47.44 102 VAL A O 1
ATOM 791 N N . GLY A 1 103 ? 7.098 -11.516 -13.484 1.00 45.34 103 GLY A N 1
ATOM 792 C CA . GLY A 1 103 ? 6.675 -12.906 -13.719 1.00 45.34 103 GLY A CA 1
ATOM 793 C C . GLY A 1 103 ? 5.445 -13.390 -12.931 1.00 45.34 103 GLY A C 1
ATOM 794 O O . GLY A 1 103 ? 4.827 -12.655 -12.166 1.00 45.34 103 GLY A O 1
ATOM 795 N N . VAL A 1 104 ? 5.046 -14.649 -13.147 1.00 51.72 104 VAL A N 1
ATOM 796 C CA . VAL A 1 104 ? 4.018 -15.339 -12.345 1.00 51.72 104 VAL A CA 1
ATOM 797 C C . VAL A 1 104 ? 4.738 -16.147 -11.253 1.00 51.72 104 VAL A C 1
ATOM 799 O O . VAL A 1 104 ? 5.36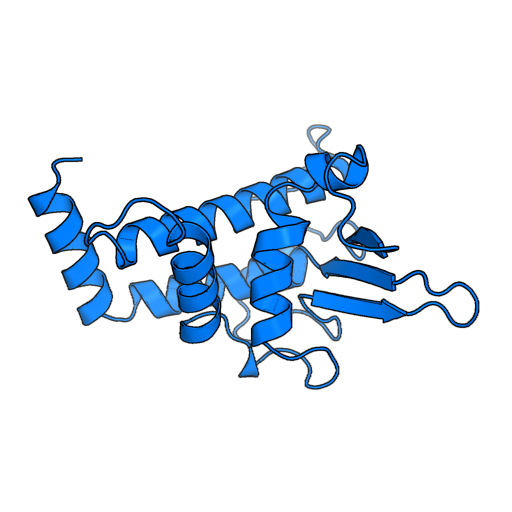6 -17.151 -11.575 1.00 51.72 104 VAL A O 1
ATOM 802 N N . PRO A 1 105 ? 4.700 -15.732 -9.978 1.00 60.56 105 PRO A N 1
ATOM 803 C CA . PRO A 1 105 ? 5.302 -16.459 -8.884 1.00 60.56 105 PRO A CA 1
ATOM 804 C C . PRO A 1 105 ? 4.507 -17.725 -8.596 1.00 60.56 105 PRO A C 1
ATOM 806 O O . PRO A 1 105 ? 3.275 -17.739 -8.658 1.00 60.56 105 PRO A O 1
ATOM 809 N N . SER A 1 106 ? 5.234 -18.776 -8.238 1.00 61.28 106 SER A N 1
ATOM 810 C CA . SER A 1 106 ? 4.646 -20.015 -7.752 1.00 61.28 106 SER A CA 1
ATOM 811 C C . SER A 1 106 ? 3.902 -19.787 -6.433 1.00 61.28 106 SER A C 1
ATOM 813 O O . SER A 1 106 ? 4.229 -18.882 -5.660 1.00 61.28 106 SER A O 1
ATOM 815 N N . SER A 1 107 ? 2.936 -20.652 -6.127 1.00 64.00 107 SER A N 1
ATOM 816 C CA . SER A 1 107 ? 2.216 -20.644 -4.846 1.00 64.00 107 SER A CA 1
ATOM 817 C C . SER A 1 107 ? 3.175 -20.718 -3.651 1.00 64.00 107 SER A C 1
ATOM 819 O O . SER A 1 107 ? 2.986 -20.021 -2.661 1.00 64.00 107 SER A O 1
ATOM 821 N N . GLN A 1 108 ? 4.265 -21.479 -3.791 1.00 65.25 108 GLN A N 1
ATOM 822 C CA . GLN A 1 108 ? 5.341 -21.57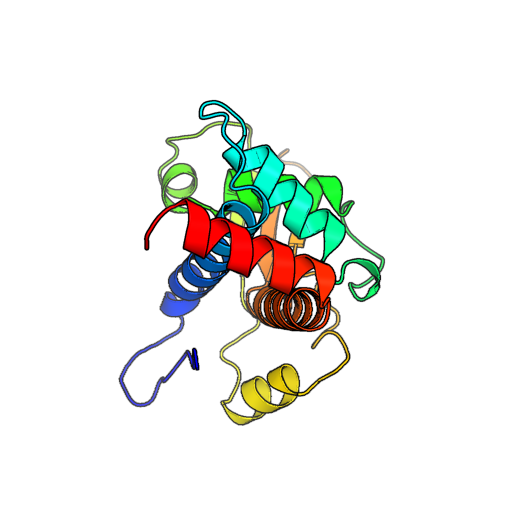5 -2.800 1.00 65.25 108 GLN A CA 1
ATOM 823 C C . GLN A 1 108 ? 6.086 -20.248 -2.616 1.00 65.25 108 GLN A C 1
ATOM 825 O O . GLN A 1 108 ? 6.462 -19.898 -1.502 1.00 65.25 108 GLN A O 1
ATOM 830 N N . TYR A 1 109 ? 6.304 -19.481 -3.689 1.00 68.94 109 TYR A N 1
ATOM 831 C CA . TYR A 1 109 ? 6.875 -18.141 -3.569 1.00 68.94 109 TYR A CA 1
ATOM 832 C C . TYR A 1 109 ? 5.901 -17.200 -2.851 1.00 68.94 109 TYR A C 1
ATOM 834 O O . TYR A 1 109 ? 6.317 -16.503 -1.934 1.00 68.94 109 TYR A O 1
ATOM 842 N N . LEU A 1 110 ? 4.606 -17.229 -3.191 1.00 65.94 110 LEU A N 1
ATOM 843 C CA . LEU A 1 110 ? 3.585 -16.426 -2.505 1.00 65.94 110 LEU A CA 1
ATOM 844 C C . LEU A 1 110 ? 3.482 -16.755 -1.008 1.00 65.94 110 LEU A C 1
ATOM 846 O O . LEU A 1 110 ? 3.358 -15.854 -0.185 1.00 65.94 110 LEU A O 1
ATOM 850 N N . GLU A 1 111 ? 3.568 -18.026 -0.635 1.00 66.44 111 GLU A N 1
ATOM 851 C CA . GLU A 1 111 ? 3.573 -18.450 0.767 1.00 66.44 111 GLU A CA 1
ATOM 852 C C . GLU A 1 111 ? 4.835 -17.982 1.499 1.00 66.44 111 GLU A C 1
ATOM 854 O O . GLU A 1 111 ? 4.755 -17.451 2.605 1.00 66.44 111 GLU A O 1
ATOM 859 N N . ARG A 1 112 ? 6.003 -18.086 0.855 1.00 71.56 112 ARG A N 1
ATOM 860 C CA . ARG A 1 112 ? 7.266 -17.592 1.416 1.00 71.56 112 ARG A CA 1
ATOM 861 C C . ARG A 1 112 ? 7.239 -16.091 1.670 1.00 71.56 112 ARG A C 1
ATOM 863 O O . ARG A 1 112 ? 7.624 -15.671 2.754 1.00 71.56 112 ARG A O 1
ATOM 870 N N . ILE A 1 113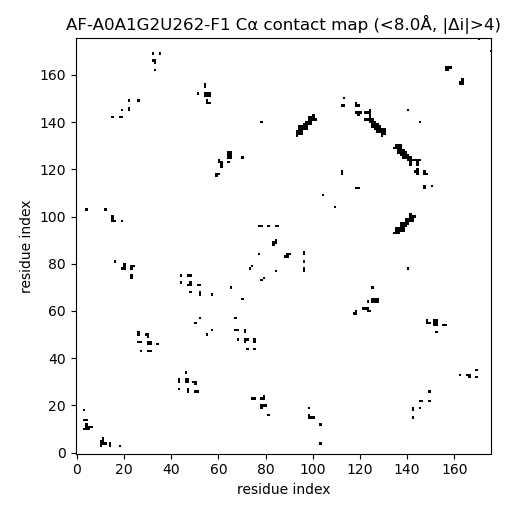 ? 6.772 -15.287 0.713 1.00 72.00 113 ILE A N 1
ATOM 871 C CA . ILE A 1 113 ? 6.662 -13.834 0.918 1.00 72.00 113 ILE A CA 1
ATOM 872 C C . ILE A 1 113 ? 5.596 -13.508 1.971 1.00 72.00 113 ILE A C 1
ATOM 874 O O . ILE A 1 113 ? 5.778 -12.586 2.755 1.00 72.00 113 ILE A O 1
ATOM 878 N N . SER A 1 114 ? 4.518 -14.298 2.044 1.00 67.12 114 SER A N 1
ATOM 879 C CA . SER A 1 114 ? 3.463 -14.122 3.048 1.00 67.12 114 SER A CA 1
ATOM 880 C C . SER A 1 114 ? 3.935 -14.429 4.462 1.00 67.12 114 SER A C 1
ATOM 882 O O . SER A 1 114 ? 3.263 -14.037 5.399 1.00 67.12 114 SER A O 1
ATOM 884 N N . ASN A 1 115 ? 5.058 -15.119 4.640 1.00 70.00 115 ASN A N 1
ATOM 885 C CA . ASN A 1 115 ? 5.626 -15.431 5.951 1.00 70.00 115 ASN A CA 1
ATOM 886 C C . ASN A 1 115 ? 6.976 -14.740 6.177 1.00 70.00 115 ASN A C 1
ATOM 888 O O . ASN A 1 115 ? 7.666 -15.050 7.140 1.00 70.00 115 ASN A O 1
ATOM 892 N N . SER A 1 116 ? 7.379 -13.841 5.276 1.00 74.88 116 SER A N 1
ATOM 893 C CA . SER A 1 116 ? 8.659 -13.155 5.385 1.00 74.88 116 SER A CA 1
ATOM 894 C C . SER A 1 116 ? 8.519 -11.854 6.162 1.00 74.88 116 SER A C 1
ATOM 896 O O . SER A 1 116 ? 7.694 -11.002 5.824 1.00 74.88 116 SER A O 1
ATOM 898 N N . ASP A 1 117 ? 9.406 -11.668 7.133 1.00 73.94 117 ASP A N 1
ATOM 899 C CA . ASP A 1 117 ? 9.567 -10.409 7.866 1.00 73.94 117 ASP A CA 1
ATOM 900 C C . ASP A 1 117 ? 10.350 -9.356 7.065 1.00 73.94 117 ASP A C 1
ATOM 902 O O . ASP A 1 117 ? 10.525 -8.233 7.517 1.00 73.94 117 ASP A O 1
ATOM 906 N N . THR A 1 118 ? 10.822 -9.703 5.864 1.00 73.56 118 THR A N 1
ATOM 907 C CA . THR A 1 118 ? 11.639 -8.841 5.001 1.00 73.56 118 THR A CA 1
ATOM 908 C C . THR A 1 118 ? 11.031 -8.711 3.609 1.00 73.56 118 THR A C 1
ATOM 910 O O . THR A 1 118 ? 10.442 -9.663 3.097 1.00 73.56 118 THR A O 1
ATOM 913 N N . SER A 1 119 ? 11.215 -7.551 2.973 1.00 72.75 119 SER A N 1
ATOM 914 C CA . SER A 1 119 ? 10.706 -7.287 1.621 1.00 72.75 119 SER A CA 1
ATOM 915 C C . SER A 1 119 ? 11.163 -8.366 0.617 1.00 72.75 119 SER A C 1
ATOM 917 O O . SER A 1 119 ? 12.342 -8.734 0.610 1.00 72.75 119 SER A O 1
ATOM 919 N N . PRO A 1 120 ? 10.271 -8.880 -0.253 1.00 65.69 120 PRO A N 1
ATOM 920 C CA . PRO A 1 120 ? 10.532 -10.063 -1.075 1.00 65.69 120 PRO A CA 1
ATOM 921 C C . PRO A 1 120 ? 11.459 -9.844 -2.284 1.00 65.69 120 PRO A C 1
ATOM 923 O O . PRO A 1 120 ? 11.631 -10.761 -3.097 1.00 65.69 120 PRO A O 1
ATOM 926 N N . GLY A 1 121 ? 12.087 -8.673 -2.422 1.00 63.41 121 GLY A N 1
ATOM 927 C CA . GLY A 1 121 ? 13.046 -8.428 -3.492 1.00 63.41 121 GLY A CA 1
ATOM 928 C C . GLY A 1 121 ? 13.796 -7.098 -3.425 1.00 63.41 121 GLY A C 1
ATOM 929 O O . GLY A 1 121 ? 13.610 -6.274 -2.537 1.00 63.41 121 GLY A O 1
ATOM 930 N N . ILE A 1 122 ? 14.648 -6.911 -4.437 1.00 55.28 122 ILE A N 1
ATOM 931 C CA . ILE A 1 122 ? 15.444 -5.700 -4.727 1.00 55.28 122 ILE A CA 1
ATOM 932 C C . ILE A 1 122 ? 14.564 -4.613 -5.388 1.00 55.28 122 ILE A C 1
ATOM 934 O O . ILE A 1 122 ? 14.942 -3.451 -5.501 1.00 55.28 122 ILE A O 1
ATOM 938 N N . ALA A 1 123 ? 13.373 -4.977 -5.872 1.00 57.72 123 ALA A N 1
ATOM 939 C CA . ALA A 1 123 ? 12.471 -4.034 -6.519 1.00 57.72 123 ALA A CA 1
ATOM 940 C C . ALA A 1 123 ? 11.786 -3.125 -5.488 1.00 57.72 123 ALA A C 1
ATOM 942 O O . ALA A 1 123 ? 11.467 -3.545 -4.380 1.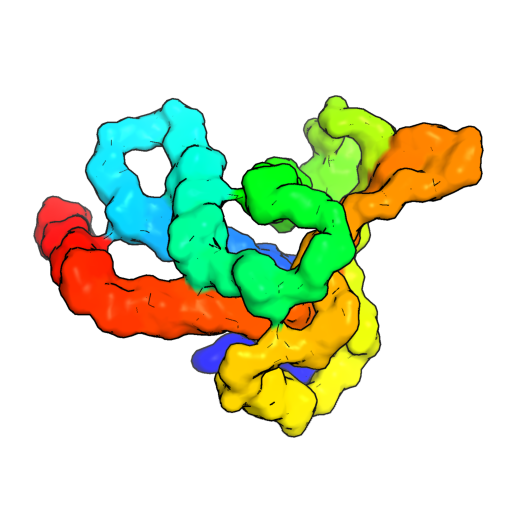00 57.72 123 ALA A O 1
ATOM 943 N N . LEU A 1 124 ? 11.535 -1.878 -5.877 1.00 61.47 124 LEU A N 1
ATOM 944 C CA . LEU A 1 124 ? 10.718 -0.956 -5.099 1.00 61.47 124 LEU A CA 1
ATOM 945 C C . LEU A 1 124 ? 9.246 -1.325 -5.248 1.00 61.47 124 LEU A C 1
ATOM 947 O O . LEU A 1 124 ? 8.827 -1.694 -6.345 1.00 61.47 124 LEU A O 1
ATOM 951 N N . THR A 1 125 ? 8.454 -1.139 -4.189 1.00 68.50 125 THR A N 1
ATOM 952 C CA . THR A 1 125 ? 6.983 -1.133 -4.304 1.00 68.50 125 THR A CA 1
ATOM 953 C C . THR A 1 125 ? 6.534 -0.162 -5.393 1.00 68.50 125 THR A C 1
ATOM 955 O O . THR A 1 125 ? 5.680 -0.490 -6.209 1.00 68.50 125 THR A O 1
ATOM 958 N N . TYR A 1 126 ? 7.132 1.027 -5.421 1.00 68.81 126 TYR A N 1
ATOM 959 C CA . TYR A 1 126 ? 6.810 2.067 -6.380 1.00 68.81 126 TYR A CA 1
ATOM 960 C C . TYR A 1 126 ? 8.082 2.660 -6.982 1.00 68.81 126 TYR A C 1
ATOM 962 O O . TYR A 1 126 ? 9.034 2.975 -6.265 1.00 68.81 126 TYR A O 1
ATOM 970 N N . ARG A 1 127 ? 8.095 2.817 -8.305 1.00 70.00 127 ARG A N 1
ATOM 971 C CA . ARG A 1 127 ? 9.210 3.392 -9.054 1.00 70.00 127 ARG A CA 1
ATOM 972 C C . ARG A 1 127 ? 8.696 4.453 -10.018 1.00 70.00 127 ARG A C 1
ATOM 974 O O . ARG A 1 127 ? 7.760 4.192 -10.761 1.00 70.00 127 ARG A O 1
ATOM 981 N N . ASP A 1 128 ? 9.359 5.601 -10.044 1.00 68.00 128 ASP A N 1
ATOM 982 C CA . ASP A 1 128 ? 9.183 6.631 -11.069 1.00 68.00 128 ASP A CA 1
ATOM 983 C C . ASP A 1 128 ? 10.472 6.683 -11.906 1.00 68.00 128 ASP A C 1
ATOM 985 O O . ASP A 1 128 ? 11.565 6.820 -11.348 1.00 68.00 128 ASP A O 1
ATOM 989 N N . VAL A 1 129 ? 10.366 6.471 -13.217 1.00 62.91 129 VAL A N 1
ATOM 990 C CA . VAL A 1 129 ? 11.496 6.459 -14.158 1.00 62.91 129 VAL A CA 1
ATOM 991 C C . VAL A 1 129 ? 11.260 7.509 -15.228 1.00 62.91 129 VAL A C 1
ATOM 993 O O . VAL A 1 129 ? 10.266 7.462 -15.937 1.00 62.91 129 VAL A O 1
ATOM 996 N N . GLU A 1 130 ? 12.201 8.428 -15.410 1.00 61.12 130 GLU A N 1
ATOM 997 C CA . GLU A 1 130 ? 12.182 9.340 -16.554 1.00 61.12 130 GLU A CA 1
ATOM 998 C C . GLU A 1 130 ? 12.978 8.736 -17.716 1.00 61.12 130 GLU A C 1
ATOM 1000 O O . GLU A 1 130 ? 14.172 8.444 -17.580 1.00 61.12 130 GLU A O 1
ATOM 1005 N N . PHE A 1 131 ? 12.336 8.550 -18.872 1.00 54.50 131 PHE A N 1
ATOM 1006 C CA . PHE A 1 131 ? 13.040 8.127 -20.079 1.00 54.50 131 PHE A CA 1
ATOM 1007 C C . PHE A 1 131 ? 13.821 9.314 -20.653 1.00 54.50 131 PHE A C 1
ATOM 1009 O O . PHE A 1 131 ? 13.251 10.341 -21.033 1.00 54.50 131 PHE A O 1
ATOM 1016 N N . LYS A 1 132 ? 15.153 9.181 -20.707 1.00 45.66 132 LYS A N 1
ATOM 1017 C CA . LYS A 1 132 ? 16.051 10.217 -21.235 1.00 45.66 132 LYS A CA 1
ATOM 1018 C C . LYS A 1 132 ? 15.662 10.583 -22.674 1.00 45.66 132 LYS A C 1
ATOM 1020 O O . LYS A 1 132 ? 15.864 9.779 -23.575 1.00 45.66 132 LYS A O 1
ATOM 1025 N N . GLY A 1 133 ? 15.196 11.817 -22.876 1.00 50.94 133 GLY A N 1
ATOM 1026 C CA . GLY A 1 133 ? 15.052 12.443 -24.198 1.00 50.94 133 GLY A CA 1
ATOM 1027 C C . GLY A 1 133 ? 13.628 12.799 -24.632 1.00 50.94 133 GLY A C 1
ATOM 1028 O O . GLY A 1 133 ? 13.489 13.616 -25.534 1.00 50.94 133 GLY A O 1
ATOM 1029 N N . GLU A 1 134 ? 12.587 12.267 -23.983 1.00 55.16 134 GLU A N 1
ATOM 1030 C CA . GLU A 1 134 ? 11.189 12.469 -24.428 1.00 55.16 134 GLU A CA 1
ATOM 1031 C C . GLU A 1 134 ? 10.296 13.171 -23.392 1.00 55.16 134 GLU A C 1
ATOM 1033 O O . GLU A 1 134 ? 9.144 13.493 -23.673 1.00 55.16 134 GLU A O 1
ATOM 1038 N N . GLY A 1 135 ? 10.807 13.426 -22.181 1.00 57.75 135 GLY A N 1
ATOM 1039 C CA . GLY A 1 135 ? 10.025 14.020 -21.088 1.00 57.75 135 GLY A CA 1
ATOM 1040 C C . GLY A 1 135 ? 8.880 13.128 -20.584 1.00 57.75 135 GLY A C 1
ATOM 1041 O O . GLY A 1 135 ? 8.046 13.590 -19.805 1.00 57.75 135 GLY A O 1
ATOM 1042 N N . ILE A 1 136 ? 8.834 11.865 -21.026 1.00 54.81 136 ILE A N 1
ATOM 1043 C CA . ILE A 1 136 ? 7.864 10.859 -20.597 1.00 54.81 136 ILE A CA 1
ATOM 1044 C C . ILE A 1 136 ? 8.385 10.192 -19.325 1.00 54.81 136 ILE A C 1
ATOM 1046 O O . ILE A 1 136 ? 9.486 9.631 -19.302 1.00 54.81 136 ILE A O 1
ATOM 1050 N N . LYS A 1 137 ? 7.573 10.239 -18.268 1.00 65.81 137 LYS A N 1
ATOM 1051 C CA . LYS A 1 137 ? 7.836 9.528 -17.010 1.00 65.81 137 LYS A CA 1
ATOM 1052 C C . LYS A 1 137 ? 7.032 8.230 -16.967 1.00 65.81 137 LYS A C 1
ATOM 1054 O O . LYS A 1 137 ? 5.891 8.196 -17.409 1.00 65.81 137 LYS A O 1
ATOM 1059 N N . GLU A 1 138 ? 7.600 7.152 -16.457 1.00 68.50 138 GLU A N 1
ATOM 1060 C CA . GLU A 1 138 ? 6.908 5.891 -16.209 1.00 68.50 138 GLU A CA 1
ATOM 1061 C C . GLU A 1 138 ? 6.789 5.659 -14.711 1.00 68.50 138 GLU A C 1
ATOM 1063 O O . GLU A 1 138 ? 7.781 5.566 -13.989 1.00 68.50 138 GLU A O 1
ATOM 1068 N N . LYS A 1 139 ? 5.546 5.523 -14.257 1.00 72.81 139 LYS A N 1
ATOM 1069 C CA . LYS A 1 139 ? 5.198 5.218 -12.875 1.00 72.81 139 LYS A CA 1
ATOM 1070 C C . LYS A 1 139 ? 4.857 3.738 -12.783 1.00 72.81 139 LYS A C 1
ATOM 1072 O O . LYS A 1 139 ? 3.842 3.311 -13.326 1.00 72.81 139 LYS A O 1
ATOM 1077 N N . THR A 1 140 ? 5.688 2.959 -12.098 1.00 72.44 140 THR A N 1
ATOM 1078 C CA . THR A 1 140 ? 5.539 1.506 -11.954 1.00 72.44 140 THR A CA 1
ATOM 1079 C C . THR A 1 140 ? 5.159 1.112 -10.531 1.00 72.44 140 THR A C 1
ATOM 1081 O O . THR A 1 140 ? 5.858 1.479 -9.587 1.00 72.44 140 THR A O 1
ATOM 1084 N N . LEU A 1 141 ? 4.101 0.311 -10.383 1.00 75.44 141 LEU A N 1
ATOM 1085 C CA . LEU A 1 141 ? 3.738 -0.370 -9.133 1.00 75.44 141 LEU A CA 1
ATOM 1086 C C . LEU A 1 141 ? 4.103 -1.854 -9.216 1.00 75.44 141 LEU A C 1
ATOM 1088 O O . LEU A 1 141 ? 3.577 -2.557 -10.078 1.00 75.44 141 LEU A O 1
ATOM 1092 N N . ASP A 1 142 ? 4.957 -2.333 -8.308 1.00 79.56 142 ASP A N 1
ATOM 1093 C CA . ASP A 1 142 ? 5.238 -3.761 -8.139 1.00 79.56 142 ASP A CA 1
ATOM 1094 C C . ASP A 1 142 ? 4.201 -4.393 -7.203 1.00 79.56 142 ASP A C 1
ATOM 1096 O O . ASP A 1 142 ? 4.180 -4.151 -5.994 1.00 79.56 142 ASP A O 1
ATOM 1100 N N . VAL A 1 143 ? 3.328 -5.228 -7.769 1.00 76.50 143 VAL A N 1
ATOM 1101 C CA . VAL A 1 143 ? 2.196 -5.813 -7.033 1.00 76.50 143 VAL A CA 1
ATOM 1102 C C . VAL A 1 143 ? 2.636 -6.794 -5.938 1.00 76.50 143 VAL A C 1
ATOM 1104 O O . VAL A 1 143 ? 1.930 -6.950 -4.944 1.00 76.50 143 VAL A O 1
ATOM 1107 N N . VAL A 1 144 ? 3.787 -7.457 -6.086 1.00 77.44 144 VAL A N 1
ATOM 1108 C CA . VAL A 1 144 ? 4.287 -8.440 -5.107 1.00 77.44 144 VAL A CA 1
ATOM 1109 C C . VAL A 1 144 ? 4.825 -7.726 -3.871 1.00 77.44 144 VAL A C 1
ATOM 1111 O O . VAL A 1 144 ? 4.455 -8.077 -2.749 1.00 77.44 144 VAL A O 1
ATOM 1114 N N . ASN A 1 145 ? 5.642 -6.694 -4.072 1.00 79.50 145 ASN A N 1
ATOM 1115 C CA . ASN A 1 145 ? 6.122 -5.853 -2.980 1.00 79.50 145 ASN A CA 1
ATOM 1116 C C . ASN A 1 145 ? 4.977 -5.090 -2.315 1.00 79.50 145 ASN A C 1
ATOM 1118 O O . ASN A 1 145 ? 4.933 -5.007 -1.089 1.00 79.50 145 ASN A O 1
ATOM 1122 N N . PHE A 1 146 ? 4.015 -4.603 -3.109 1.00 85.06 146 PHE A N 1
ATOM 1123 C CA . PHE A 1 146 ? 2.837 -3.932 -2.572 1.00 85.06 146 PHE A CA 1
ATOM 1124 C C . PHE A 1 146 ? 1.979 -4.865 -1.714 1.00 85.06 146 PHE A C 1
ATOM 1126 O O . PHE A 1 146 ? 1.566 -4.490 -0.621 1.00 85.06 146 PHE A O 1
ATOM 1133 N N . TYR A 1 147 ? 1.763 -6.107 -2.158 1.00 84.31 147 TYR A N 1
ATOM 1134 C CA . TYR A 1 147 ? 1.079 -7.129 -1.365 1.00 84.31 147 TYR A CA 1
ATOM 1135 C C . TYR A 1 147 ? 1.772 -7.370 -0.019 1.00 84.31 147 TYR A C 1
ATOM 1137 O O . TYR A 1 147 ? 1.115 -7.342 1.024 1.00 84.31 147 TYR A O 1
ATOM 1145 N N . TRP A 1 148 ? 3.092 -7.587 -0.037 1.00 85.62 148 TRP A N 1
ATOM 1146 C CA . TRP A 1 148 ? 3.864 -7.807 1.184 1.00 85.62 148 TRP A CA 1
ATOM 1147 C C . TRP A 1 148 ? 3.746 -6.615 2.141 1.00 85.62 148 TRP A C 1
ATOM 1149 O O . TRP A 1 148 ? 3.435 -6.806 3.315 1.00 85.62 148 TRP A O 1
ATOM 1159 N N . GLY A 1 149 ? 3.903 -5.387 1.639 1.00 88.44 149 GLY A N 1
ATOM 1160 C CA . GLY A 1 149 ? 3.820 -4.191 2.474 1.00 88.44 149 GLY A CA 1
ATOM 1161 C C . GLY A 1 149 ? 2.422 -3.954 3.046 1.00 88.44 149 GLY A C 1
ATOM 1162 O O . GLY A 1 149 ? 2.295 -3.642 4.226 1.00 88.44 149 GLY A O 1
ATOM 1163 N N . VAL A 1 150 ? 1.360 -4.192 2.265 1.00 89.44 150 VAL A N 1
ATOM 1164 C CA . VAL A 1 150 ? -0.027 -4.119 2.758 1.00 89.44 150 VAL A CA 1
ATOM 1165 C C . VAL A 1 150 ? -0.287 -5.169 3.840 1.00 89.44 150 VAL A C 1
ATOM 1167 O O . VAL A 1 150 ? -0.990 -4.883 4.806 1.00 89.44 150 VAL A O 1
ATOM 1170 N N . ARG A 1 151 ? 0.293 -6.370 3.733 1.00 88.00 151 ARG A N 1
ATOM 1171 C CA . ARG A 1 151 ? 0.193 -7.380 4.796 1.00 88.00 151 ARG A CA 1
ATOM 1172 C C . ARG A 1 151 ? 0.851 -6.899 6.089 1.00 88.00 151 ARG A C 1
ATOM 1174 O O . ARG A 1 151 ? 0.232 -7.026 7.141 1.00 88.00 151 ARG A O 1
ATOM 1181 N N . GLN A 1 152 ? 2.075 -6.372 6.018 1.00 88.50 152 GLN A N 1
ATOM 1182 C CA . GLN A 1 152 ? 2.761 -5.840 7.201 1.00 88.50 152 GLN A CA 1
ATOM 1183 C C . GLN A 1 152 ? 1.956 -4.699 7.826 1.00 88.50 152 GLN A C 1
ATOM 1185 O O . GLN A 1 152 ? 1.693 -4.729 9.020 1.00 88.50 152 GLN A O 1
ATOM 1190 N N . MET A 1 153 ? 1.436 -3.791 6.998 1.00 89.94 153 MET A N 1
ATOM 1191 C CA . MET A 1 153 ? 0.558 -2.701 7.425 1.00 89.94 153 MET A CA 1
ATOM 1192 C C . MET A 1 153 ? -0.677 -3.205 8.189 1.00 89.94 153 MET A C 1
ATOM 1194 O O . MET A 1 153 ? -1.012 -2.675 9.244 1.00 89.94 153 MET A O 1
ATOM 1198 N N . VAL A 1 154 ? -1.351 -4.252 7.692 1.00 88.44 154 VAL A N 1
ATOM 1199 C CA . VAL A 1 154 ? -2.485 -4.877 8.400 1.00 88.44 154 VAL A CA 1
ATOM 1200 C C . VAL A 1 154 ? -2.032 -5.507 9.717 1.00 88.44 154 VAL A C 1
ATOM 1202 O O . VAL A 1 154 ? -2.724 -5.372 10.723 1.00 88.44 154 VAL A O 1
ATOM 1205 N N . SER A 1 155 ? -0.882 -6.183 9.728 1.00 87.50 155 SER A N 1
ATOM 1206 C CA . SER A 1 155 ? -0.330 -6.807 10.934 1.00 87.50 155 SER A CA 1
ATOM 1207 C C . SER A 1 155 ? 0.004 -5.771 12.005 1.00 87.50 155 SER A C 1
ATOM 1209 O O . SER A 1 155 ? -0.341 -5.968 13.165 1.00 87.50 155 SER A O 1
ATOM 1211 N N . GLU A 1 156 ? 0.639 -4.661 11.628 1.00 87.00 156 GLU A N 1
ATOM 1212 C CA . GLU A 1 156 ? 0.965 -3.558 12.535 1.00 87.00 156 GLU A CA 1
ATOM 1213 C C . GLU A 1 156 ? -0.309 -2.918 13.092 1.00 87.00 156 GLU A C 1
ATOM 1215 O O . GLU A 1 156 ? -0.463 -2.805 14.306 1.00 87.00 156 GLU A O 1
ATOM 1220 N N . LEU A 1 157 ? -1.270 -2.596 12.220 1.00 84.50 157 LEU A N 1
ATOM 1221 C CA . LEU A 1 157 ? -2.529 -1.962 12.612 1.00 84.50 157 LEU A CA 1
ATOM 1222 C C . LEU A 1 157 ? -3.374 -2.848 13.541 1.00 84.50 157 LEU A C 1
ATOM 1224 O O . LEU A 1 157 ? -4.004 -2.345 14.463 1.00 84.50 157 LEU A O 1
ATOM 1228 N N . THR A 1 158 ? -3.376 -4.165 13.325 1.00 84.25 158 THR A N 1
ATOM 1229 C CA . THR A 1 158 ? -4.118 -5.119 14.173 1.00 84.25 158 THR A CA 1
ATOM 1230 C C . THR A 1 158 ? -3.376 -5.510 15.450 1.00 84.25 158 THR A C 1
ATOM 1232 O O . THR A 1 158 ? -3.998 -6.016 16.381 1.00 84.25 158 THR A O 1
ATOM 1235 N N . SER A 1 159 ? -2.067 -5.260 15.523 1.00 85.12 159 SER A N 1
ATOM 1236 C CA . SER A 1 159 ? -1.273 -5.460 16.742 1.00 85.12 159 SER A CA 1
ATOM 1237 C C . SER A 1 159 ? -1.326 -4.249 17.684 1.00 85.12 159 SER A C 1
ATOM 1239 O O . SER A 1 159 ? -1.037 -4.383 18.874 1.00 85.12 159 SER A O 1
ATOM 1241 N N . ASP A 1 160 ? -1.710 -3.070 17.185 1.00 84.50 160 ASP A N 1
ATOM 1242 C CA . ASP A 1 160 ? -1.915 -1.874 17.999 1.00 84.50 160 ASP A CA 1
ATOM 1243 C C . ASP A 1 160 ? -3.283 -1.910 18.702 1.00 84.50 160 ASP A C 1
ATOM 1245 O O . ASP A 1 160 ? -4.318 -1.518 18.160 1.00 84.50 160 ASP A O 1
ATOM 1249 N N . SER A 1 161 ? -3.277 -2.368 19.956 1.00 82.38 161 SER A N 1
ATOM 1250 C CA . SER A 1 161 ? -4.480 -2.462 20.799 1.00 82.38 161 SER A CA 1
ATOM 1251 C C . SER A 1 161 ? -5.273 -1.153 20.926 1.00 82.38 161 SER A C 1
ATOM 1253 O O . SER A 1 161 ? -6.497 -1.198 21.070 1.00 82.38 161 SER A O 1
ATOM 1255 N N . GLN A 1 162 ? -4.617 0.013 20.851 1.00 83.81 162 GLN A N 1
ATOM 1256 C CA . GLN A 1 162 ? -5.313 1.299 20.923 1.00 83.81 162 GLN A CA 1
ATOM 1257 C C . GLN A 1 162 ? -6.075 1.579 19.631 1.00 83.81 162 GLN A C 1
ATOM 1259 O O . GLN A 1 162 ? -7.204 2.063 19.680 1.00 83.81 162 GLN A O 1
ATOM 1264 N N . GLU A 1 163 ? -5.481 1.267 18.482 1.00 81.31 163 GLU A N 1
ATOM 1265 C CA . GLU A 1 163 ? -6.135 1.422 17.182 1.00 81.31 163 GLU A CA 1
ATOM 1266 C C . GLU A 1 163 ? -7.278 0.424 17.002 1.00 81.31 163 GLU A C 1
ATOM 1268 O O . GLU A 1 163 ? -8.352 0.820 16.554 1.00 81.31 163 GLU A O 1
ATOM 1273 N N . VAL A 1 164 ? -7.101 -0.829 17.434 1.00 82.06 164 VAL A N 1
ATOM 1274 C CA . VAL A 1 164 ? -8.181 -1.831 17.434 1.00 82.06 164 VAL A CA 1
ATOM 1275 C C . VAL A 1 164 ? -9.367 -1.339 18.263 1.00 82.06 164 VAL A C 1
ATOM 1277 O O . VAL A 1 164 ? -10.482 -1.287 17.752 1.00 82.06 164 VAL A O 1
ATOM 1280 N N . THR A 1 165 ? -9.118 -0.852 19.483 1.00 83.25 165 THR A N 1
ATOM 1281 C CA . THR A 1 165 ? -10.174 -0.307 20.355 1.00 83.25 165 THR A CA 1
ATOM 1282 C C . THR A 1 165 ? -10.880 0.897 19.716 1.00 83.25 165 THR A C 1
ATOM 1284 O O . THR A 1 165 ? -12.099 1.033 19.804 1.00 83.25 165 THR A O 1
ATOM 1287 N N . LYS A 1 166 ? -10.141 1.797 19.048 1.00 81.06 166 LYS A N 1
ATOM 1288 C CA . LYS A 1 166 ? -10.735 2.941 18.328 1.00 81.06 166 LYS A CA 1
ATOM 1289 C C . LYS A 1 166 ? -11.646 2.486 17.189 1.00 81.06 166 LYS A C 1
ATOM 1291 O O . LYS A 1 166 ? -12.721 3.058 17.021 1.00 81.06 166 LYS A O 1
ATOM 1296 N N . ILE A 1 167 ? -11.221 1.484 16.420 1.00 78.44 167 ILE A N 1
ATOM 1297 C CA 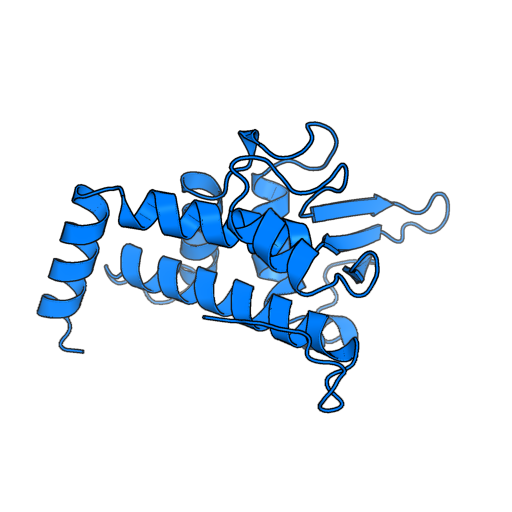. ILE A 1 167 ? -12.005 0.926 15.313 1.00 78.44 167 ILE A CA 1
ATOM 1298 C C . ILE A 1 167 ? -13.259 0.228 15.849 1.00 78.44 167 ILE A C 1
ATOM 1300 O O . ILE A 1 167 ? -14.342 0.475 15.329 1.00 78.44 167 ILE A O 1
ATOM 1304 N N . GLU A 1 168 ? -13.143 -0.580 16.904 1.00 81.06 168 GLU A N 1
ATOM 1305 C CA . GLU A 1 168 ? -14.283 -1.237 17.560 1.00 81.06 168 GLU A CA 1
ATOM 1306 C C . GLU A 1 168 ? -15.311 -0.212 18.057 1.00 81.06 168 GLU A C 1
ATOM 1308 O O . GLU A 1 168 ? -16.480 -0.280 17.679 1.00 81.06 168 GLU A O 1
ATOM 1313 N N . ASN A 1 169 ? -14.865 0.817 18.782 1.00 79.50 169 ASN A N 1
ATOM 1314 C CA . ASN A 1 169 ? -15.738 1.900 19.244 1.00 79.50 169 ASN A CA 1
ATOM 1315 C C . ASN A 1 169 ? -16.426 2.636 18.081 1.00 79.50 169 ASN A C 1
ATOM 1317 O O . ASN A 1 169 ? -17.598 3.011 1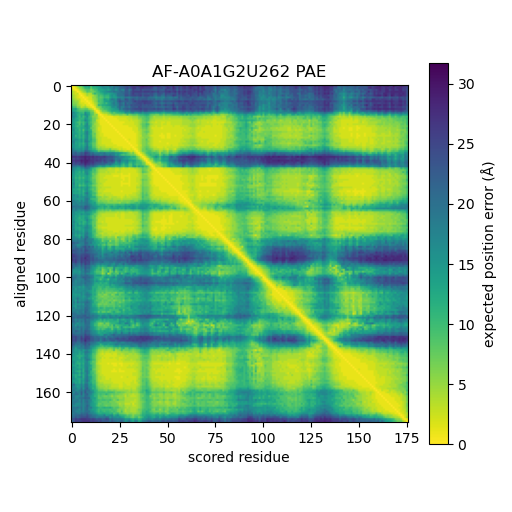8.177 1.00 79.50 169 ASN A O 1
ATOM 1321 N N . ALA A 1 170 ? -15.715 2.860 16.971 1.00 72.50 170 ALA A N 1
ATOM 1322 C CA . ALA A 1 170 ? -16.289 3.487 15.784 1.00 72.50 170 ALA A CA 1
ATOM 1323 C C . ALA A 1 170 ? -17.364 2.610 15.120 1.00 72.50 170 ALA A C 1
ATOM 1325 O O . ALA A 1 170 ? -18.368 3.140 14.642 1.00 72.50 170 ALA A O 1
ATOM 1326 N N . LEU A 1 171 ? -17.176 1.286 15.105 1.00 72.94 171 LEU A N 1
ATOM 1327 C CA . LEU A 1 171 ? -18.162 0.335 14.585 1.00 72.94 171 LEU A CA 1
ATOM 1328 C C . LEU A 1 171 ? -19.420 0.298 15.464 1.00 72.94 171 LEU A C 1
ATOM 1330 O O . LEU A 1 171 ? -20.528 0.380 14.934 1.00 72.94 171 LEU A O 1
ATOM 1334 N N . GLU A 1 172 ? -19.263 0.273 16.790 1.00 77.62 172 GLU A N 1
ATOM 1335 C CA . GLU A 1 172 ? -20.388 0.317 17.737 1.00 77.62 172 GLU A CA 1
ATOM 1336 C C . GLU A 1 172 ? -21.186 1.626 17.635 1.00 77.62 172 GLU A C 1
ATOM 1338 O O . GLU A 1 172 ? -22.416 1.622 17.689 1.00 77.62 172 GLU A O 1
ATOM 1343 N N . THR A 1 173 ? -20.499 2.753 17.430 1.00 69.00 173 THR A N 1
ATOM 1344 C CA . THR A 1 173 ? -21.131 4.081 17.338 1.00 69.00 173 THR A CA 1
ATOM 1345 C C . THR A 1 173 ? -21.896 4.286 16.024 1.00 69.00 173 THR A C 1
ATOM 1347 O O . THR A 1 173 ? -22.836 5.083 15.970 1.00 69.00 173 THR A O 1
ATOM 1350 N N . HIS A 1 174 ? -21.511 3.594 14.947 1.00 64.31 174 HIS A N 1
ATOM 1351 C CA . HIS A 1 174 ? -22.071 3.800 13.605 1.00 64.31 174 HIS A CA 1
ATOM 1352 C C . HIS A 1 174 ? -22.940 2.655 13.077 1.00 64.31 174 HIS A C 1
ATOM 1354 O O . HIS A 1 174 ? -23.478 2.794 11.981 1.00 64.31 174 HIS A O 1
ATOM 1360 N N . GLY A 1 175 ? -23.150 1.593 13.863 1.00 52.91 175 GLY A N 1
ATOM 1361 C CA . GLY A 1 175 ? -24.158 0.566 13.592 1.00 52.91 175 GLY A CA 1
ATOM 1362 C C . GLY A 1 175 ? -23.992 -0.101 12.228 1.00 52.91 175 GLY A C 1
ATOM 1363 O O . GLY A 1 175 ? -24.886 -0.003 11.385 1.00 52.91 175 GLY A O 1
ATOM 1364 N N . VAL A 1 176 ? -22.848 -0.755 12.017 1.00 47.97 176 VAL A N 1
ATOM 1365 C CA . VAL A 1 176 ? -22.674 -1.736 10.930 1.00 47.97 176 VAL A CA 1
ATOM 1366 C C . VAL A 1 176 ? -23.052 -3.121 11.433 1.00 47.97 176 VAL A C 1
ATOM 1368 O O . VAL A 1 176 ? -22.610 -3.470 12.549 1.00 47.97 176 VAL A O 1
#

Organism: NCBI:txid1802760

pLDDT: mean 70.47, std 15.3, range [34.72, 92.62]

Solvent-accessible surface area (backbone atoms only — not comparable to full-atom values): 10472 Å² total; per-residue (Å²): 133,95,82,79,79,48,62,93,78,71,42,52,85,79,49,52,64,56,48,44,43,50,51,48,49,48,50,45,49,54,20,48,51,73,57,62,77,84,70,94,76,80,42,71,62,54,35,34,33,48,47,43,72,74,43,38,58,62,89,63,46,61,93,74,74,71,54,70,66,60,48,36,48,44,47,57,77,52,52,64,49,47,64,45,49,77,70,62,75,55,80,87,65,64,58,48,80,40,83,43,67,95,71,85,75,51,72,68,52,54,52,50,44,74,71,44,98,58,67,83,60,88,66,49,42,50,41,77,45,72,50,91,89,73,76,39,31,38,40,34,37,28,49,68,46,41,50,46,33,52,50,51,21,52,51,54,52,69,67,34,65,67,55,44,51,52,36,51,54,49,42,69,76,66,70,120

Radius of gyration: 17.07 Å; Cα contacts (8 Å, |Δi|>4): 195; chains: 1; bounding box: 41×40×45 Å

Mean predicted aligned error: 10.99 Å

Secondary structure (DSSP, 8-state):
------GGGT--TTHHHHHHHHHHHHHHHHHHHHT-S---SSHHHHHHHHHHHHHS-GGGS-SSSS-HHHHHHHIIIIISSHHHHHTT---SSSEEEEEE-SS---HHHHHHHHT-SS-SSSS-SEEEEE-TTT--EEEEEEHHHHHHHHHHHHHHHHH-HHHHHHHHHHHHHHT-